Protein AF-0000000083567717 (afdb_homodimer)

Sequence (120 aa):
MTKKTVKVRGRTGTATMDLTIPAAISREYDIDQGDVFAIEAAEDDDGRLVLEYTRVYAGEMTKKTVKVRGRTGTATMDLTIPAAISREYDIDQGDVFAIEAAEDDDGRLVLEYTRVYAGE

Structure (mmCIF, N/CA/C/O backbone):
data_AF-0000000083567717-model_v1
#
loop_
_entity.id
_entity.type
_entity.pdbx_description
1 polymer 'AbrB/MazE/SpoVT family DNA-binding domain-containing protein'
#
loop_
_atom_site.group_PDB
_atom_site.id
_atom_site.type_symbol
_atom_site.label_atom_id
_atom_site.label_alt_id
_atom_site.label_comp_id
_atom_site.label_asym_id
_atom_site.label_entity_id
_atom_site.label_seq_id
_atom_site.pdbx_PDB_ins_code
_atom_site.Cartn_x
_atom_site.Cartn_y
_atom_site.Cartn_z
_atom_site.occupancy
_atom_site.B_iso_or_equiv
_atom_site.auth_seq_id
_atom_site.auth_comp_id
_atom_site.auth_asym_id
_atom_site.auth_atom_id
_atom_site.pdbx_PDB_model_num
ATOM 1 N N . MET A 1 1 ? -6.258 -0.002 16.516 1 47.5 1 MET A N 1
ATOM 2 C CA . MET A 1 1 ? -6.812 0.65 15.328 1 47.5 1 MET A CA 1
ATOM 3 C C . MET A 1 1 ? -7.492 -0.365 14.414 1 47.5 1 MET A C 1
ATOM 5 O O . MET A 1 1 ? -7.113 -1.538 14.398 1 47.5 1 MET A O 1
ATOM 9 N N . THR A 1 2 ? -8.68 -0.104 13.977 1 53.44 2 THR A N 1
ATOM 10 C CA . THR A 1 2 ? -9.484 -1.053 13.219 1 53.44 2 THR A CA 1
ATOM 11 C C . THR A 1 2 ? -8.82 -1.38 11.883 1 53.44 2 THR A C 1
ATOM 13 O O . THR A 1 2 ? -8.453 -0.478 11.133 1 53.44 2 THR A O 1
ATOM 16 N N . LYS A 1 3 ? -8.391 -2.561 11.719 1 71.62 3 LYS A N 1
ATOM 17 C CA . LYS A 1 3 ? -7.812 -3.068 10.477 1 71.62 3 LYS A CA 1
ATOM 18 C C . LYS A 1 3 ? -8.805 -2.959 9.32 1 71.62 3 LYS A C 1
ATOM 20 O O . LYS A 1 3 ? -9.953 -3.391 9.438 1 71.62 3 LYS A O 1
ATOM 25 N N . LYS A 1 4 ? -8.617 -2.064 8.438 1 88.56 4 LYS A N 1
ATOM 26 C CA . LYS A 1 4 ? -9.438 -1.954 7.23 1 88.56 4 LYS A CA 1
ATOM 27 C C . LYS A 1 4 ? -8.867 -2.803 6.098 1 88.56 4 LYS A C 1
ATOM 29 O O . LYS A 1 4 ? -7.66 -3.051 6.047 1 88.56 4 LYS A O 1
ATOM 34 N N . THR A 1 5 ? -9.852 -3.377 5.422 1 93.75 5 THR A N 1
ATOM 35 C CA . THR A 1 5 ? -9.391 -4.133 4.266 1 93.75 5 THR A CA 1
ATOM 36 C C . THR A 1 5 ? -9.688 -3.381 2.971 1 93.75 5 THR A C 1
ATOM 38 O O . THR A 1 5 ? -10.672 -2.643 2.889 1 93.75 5 THR A O 1
ATOM 41 N N . VAL A 1 6 ? -8.766 -3.604 2.061 1 92.38 6 VAL A N 1
ATOM 42 C CA . VAL A 1 6 ? -8.945 -3.014 0.738 1 92.38 6 VAL A CA 1
ATOM 43 C C . VAL A 1 6 ? -8.703 -4.07 -0.336 1 92.38 6 VAL A C 1
ATOM 45 O O . VAL A 1 6 ? -7.973 -5.039 -0.111 1 92.38 6 VAL A O 1
ATOM 48 N N . LYS A 1 7 ? -9.367 -3.877 -1.474 1 91.44 7 LYS A N 1
ATOM 49 C CA . LYS A 1 7 ? -9.188 -4.762 -2.621 1 91.44 7 LYS A CA 1
ATOM 50 C C . LYS A 1 7 ? -8.219 -4.16 -3.635 1 91.44 7 LYS A C 1
ATOM 52 O O . LYS A 1 7 ? -8.234 -2.951 -3.873 1 91.44 7 LYS A O 1
ATOM 57 N N . VAL A 1 8 ? -7.43 -5.098 -4.195 1 92.12 8 VAL A N 1
ATOM 58 C CA . VAL A 1 8 ? -6.562 -4.66 -5.285 1 92.12 8 VAL A CA 1
ATOM 59 C C . VAL A 1 8 ? -7.41 -4.273 -6.492 1 92.12 8 VAL A C 1
ATOM 61 O O . VAL A 1 8 ? -8.305 -5.02 -6.895 1 92.12 8 VAL A O 1
ATOM 64 N N . ARG A 1 9 ? -7.062 -3.109 -6.93 1 87.94 9 ARG A N 1
ATOM 65 C CA . ARG A 1 9 ? -7.77 -2.619 -8.109 1 87.94 9 ARG A CA 1
ATOM 66 C C . ARG A 1 9 ? -6.848 -2.586 -9.328 1 87.94 9 ARG A C 1
ATOM 68 O O . ARG A 1 9 ? -5.676 -2.223 -9.211 1 87.94 9 ARG A O 1
ATOM 75 N N . GLY A 1 10 ? -7.43 -3.17 -10.359 1 79.5 10 GLY A N 1
ATOM 76 C CA . GLY A 1 10 ? -6.707 -3.045 -11.617 1 79.5 10 GLY A CA 1
ATOM 77 C C . GLY A 1 10 ? -6.91 -1.7 -12.289 1 79.5 10 GLY A C 1
ATOM 78 O O . GLY A 1 10 ? -7.902 -1.013 -12.031 1 79.5 10 GLY A O 1
ATOM 79 N N . ARG A 1 11 ? -5.836 -1.246 -12.938 1 68.94 11 ARG A N 1
ATOM 80 C CA . ARG A 1 11 ? -6.004 -0.07 -13.789 1 68.94 11 ARG A CA 1
ATOM 81 C C . ARG A 1 11 ? -6.234 -0.469 -15.242 1 68.94 11 ARG A C 1
ATOM 83 O O . ARG A 1 11 ? -5.543 -1.346 -15.766 1 68.94 11 ARG A O 1
ATOM 90 N N . THR A 1 12 ? -7.277 0.019 -15.688 1 64.25 12 THR A N 1
ATOM 91 C CA . THR A 1 12 ? -7.551 -0.291 -17.078 1 64.25 12 THR A CA 1
ATOM 92 C C . THR A 1 12 ? -6.375 0.11 -17.969 1 64.25 12 THR A C 1
ATOM 94 O O . THR A 1 12 ? -5.906 1.248 -17.906 1 64.25 12 THR A O 1
ATOM 97 N N . GLY A 1 13 ? -5.945 -0.896 -18.75 1 61.34 13 GLY A N 1
ATOM 98 C CA . GLY A 1 13 ? -4.965 -0.593 -19.781 1 61.34 13 GLY A CA 1
ATOM 99 C C . GLY A 1 13 ? -3.533 -0.7 -19.297 1 61.34 13 GLY A C 1
ATOM 100 O O . GLY A 1 13 ? -2.594 -0.412 -20.031 1 61.34 13 GLY A O 1
ATOM 101 N N . THR A 1 14 ? -3.449 -0.783 -18.016 1 63.78 14 THR A N 1
ATOM 102 C CA . THR A 1 14 ? -2.078 -0.915 -17.531 1 63.78 14 THR A CA 1
ATOM 103 C C . THR A 1 14 ? -1.908 -2.199 -16.734 1 63.78 14 THR A C 1
ATOM 105 O O . THR A 1 14 ? -2.895 -2.826 -16.344 1 63.78 14 THR A O 1
ATOM 108 N N . ALA A 1 15 ? -0.648 -2.582 -16.656 1 68 15 ALA A N 1
ATOM 109 C CA . ALA A 1 15 ? -0.302 -3.766 -15.875 1 68 15 ALA A CA 1
ATOM 110 C C . ALA A 1 15 ? -0.124 -3.418 -14.406 1 68 15 ALA A C 1
ATOM 112 O O . ALA A 1 15 ? 0.068 -4.305 -13.57 1 68 15 ALA A O 1
ATOM 113 N N . THR A 1 16 ? -0.297 -2.182 -14.109 1 75.19 16 THR A N 1
ATOM 114 C CA . THR A 1 16 ? -0.075 -1.775 -12.727 1 75.19 16 THR A CA 1
ATOM 115 C C . THR A 1 16 ? -1.367 -1.873 -11.922 1 75.19 16 THR A C 1
ATOM 117 O O . THR A 1 16 ? -2.463 -1.805 -12.484 1 75.19 16 THR A O 1
ATOM 120 N N . MET A 1 17 ? -1.202 -2.26 -10.695 1 88.88 17 MET A N 1
ATOM 121 C CA . MET A 1 17 ? -2.326 -2.393 -9.773 1 88.88 17 MET A CA 1
ATOM 122 C C . MET A 1 17 ? -2.234 -1.358 -8.656 1 88.88 17 MET A C 1
ATOM 124 O O . MET A 1 17 ? -1.179 -0.76 -8.445 1 88.88 17 MET A O 1
ATOM 128 N N . ASP A 1 18 ? -3.418 -1.094 -8.102 1 92.31 18 ASP A N 1
ATOM 129 C CA . ASP A 1 18 ? -3.455 -0.081 -7.051 1 92.31 18 ASP A CA 1
ATOM 130 C C . ASP A 1 18 ? -4.035 -0.649 -5.758 1 92.31 18 ASP A C 1
ATOM 132 O O . ASP A 1 18 ? -4.883 -1.546 -5.793 1 92.31 18 ASP A O 1
ATOM 136 N N . LEU A 1 19 ? -3.555 -0.056 -4.711 1 93.94 19 LEU A N 1
ATOM 137 C CA . LEU A 1 19 ? -4.168 -0.208 -3.396 1 93.94 19 LEU A CA 1
ATOM 138 C C . LEU A 1 19 ? -4.711 1.126 -2.893 1 93.94 19 LEU A C 1
ATOM 140 O O . LEU A 1 19 ? -4.043 2.156 -3.012 1 93.94 19 LEU A O 1
ATOM 144 N N . THR A 1 20 ? -5.848 1.06 -2.367 1 91.69 20 THR A N 1
ATOM 145 C CA . THR A 1 20 ? -6.473 2.264 -1.835 1 91.69 20 THR A CA 1
ATOM 146 C C . THR A 1 20 ? -5.93 2.59 -0.446 1 91.69 20 THR A C 1
ATOM 148 O O . THR A 1 20 ? -5.699 1.688 0.362 1 91.69 20 THR A O 1
ATOM 151 N N . ILE A 1 21 ? -5.742 3.895 -0.267 1 93.12 21 ILE A N 1
ATOM 152 C CA . ILE A 1 21 ? -5.574 4.41 1.086 1 93.12 21 ILE A CA 1
ATOM 153 C C .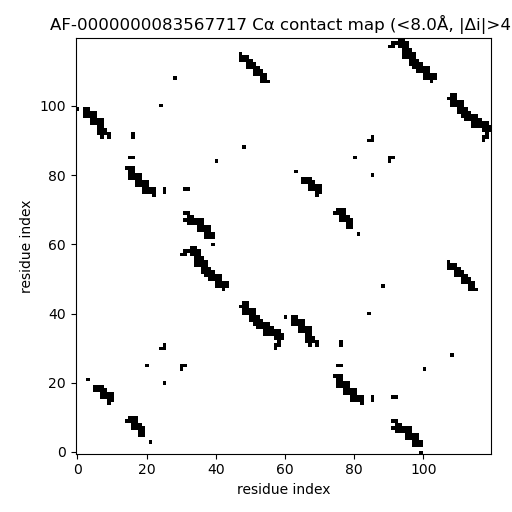 ILE A 1 21 ? -6.914 4.91 1.617 1 93.12 21 ILE A C 1
ATOM 155 O O . ILE A 1 21 ? -7.445 5.914 1.138 1 93.12 21 ILE A O 1
ATOM 159 N N . PRO A 1 22 ? -7.43 4.234 2.52 1 91.31 22 PRO A N 1
ATOM 160 C CA . PRO A 1 22 ? -8.711 4.695 3.051 1 91.31 22 PRO A CA 1
ATOM 161 C C . PRO A 1 22 ? -8.664 6.141 3.543 1 91.31 22 PRO A C 1
ATOM 163 O O . PRO A 1 22 ? -7.648 6.574 4.094 1 91.31 22 PRO A O 1
ATOM 166 N N . ALA A 1 23 ? -9.734 6.824 3.502 1 88.5 23 ALA A N 1
ATOM 167 C CA . ALA A 1 23 ? -9.82 8.242 3.84 1 88.5 23 ALA A CA 1
ATOM 168 C C . ALA A 1 23 ? -9.445 8.484 5.297 1 88.5 23 ALA A C 1
ATOM 170 O O . ALA A 1 23 ? -8.773 9.469 5.617 1 88.5 23 ALA A O 1
ATOM 171 N N . ALA A 1 24 ? -9.836 7.578 6.141 1 89 24 ALA A N 1
ATOM 172 C CA . ALA A 1 24 ? -9.547 7.742 7.562 1 89 24 ALA A CA 1
ATOM 173 C C . ALA A 1 24 ? -8.047 7.75 7.824 1 89 24 ALA A C 1
ATOM 175 O O . ALA A 1 24 ? -7.551 8.539 8.625 1 89 24 ALA A O 1
ATOM 176 N N . ILE A 1 25 ? -7.363 6.906 7.184 1 91.44 25 ILE A N 1
ATOM 177 C CA . ILE A 1 25 ? -5.918 6.812 7.348 1 91.44 25 ILE A CA 1
ATOM 178 C C . ILE A 1 25 ? -5.242 8.031 6.723 1 91.44 25 ILE A C 1
ATOM 180 O O . ILE A 1 25 ? -4.336 8.617 7.316 1 91.44 25 ILE A O 1
ATOM 184 N N . SER A 1 26 ? -5.68 8.414 5.539 1 90.88 26 SER A N 1
ATOM 185 C CA . SER A 1 26 ? -5.094 9.578 4.875 1 90.88 26 SER A CA 1
ATOM 186 C C . SER A 1 26 ? -5.254 10.836 5.719 1 90.88 26 SER A C 1
ATOM 188 O O . SER A 1 26 ? -4.332 11.648 5.809 1 90.88 26 SER A O 1
ATOM 190 N N . ARG A 1 27 ? -6.367 10.992 6.25 1 90.62 27 ARG A N 1
ATOM 191 C CA . ARG A 1 27 ? -6.617 12.164 7.09 1 90.62 27 ARG A CA 1
ATOM 192 C C . ARG A 1 27 ? -5.781 12.109 8.359 1 90.62 27 ARG A C 1
ATOM 194 O O . ARG A 1 27 ? -5.199 13.117 8.766 1 90.62 27 ARG A O 1
ATOM 201 N N . GLU A 1 28 ? -5.762 10.969 8.977 1 91.69 28 GLU A N 1
ATOM 202 C CA . GLU A 1 28 ? -5.059 10.805 10.242 1 91.69 28 GLU A CA 1
ATOM 203 C C . GLU A 1 28 ? -3.566 11.094 10.094 1 91.69 28 GLU A C 1
ATOM 205 O O . GLU A 1 28 ? -2.949 11.68 10.984 1 91.69 28 GLU A O 1
ATOM 210 N N . TYR A 1 29 ? -3.029 10.719 8.961 1 92.94 29 TYR A N 1
ATOM 211 C CA . TYR A 1 29 ? -1.583 10.828 8.797 1 92.94 29 TYR A CA 1
ATOM 212 C C . TYR A 1 29 ? -1.225 11.898 7.777 1 92.94 29 TYR A C 1
ATOM 214 O O . TYR A 1 29 ? -0.079 11.969 7.324 1 92.94 29 TYR A O 1
ATOM 222 N N . ASP A 1 30 ? -2.219 12.688 7.379 1 91.31 30 ASP A N 1
ATOM 223 C CA . ASP A 1 30 ? -2.021 13.797 6.453 1 91.31 30 ASP A CA 1
ATOM 224 C C . ASP A 1 30 ? -1.318 13.336 5.18 1 91.31 30 ASP A C 1
ATOM 226 O O . ASP A 1 30 ? -0.305 13.914 4.777 1 91.31 30 ASP A O 1
ATOM 230 N N . ILE A 1 31 ? -1.825 12.336 4.613 1 92.44 31 ILE A N 1
ATOM 231 C CA . ILE A 1 31 ? -1.315 11.859 3.332 1 92.44 31 ILE A CA 1
ATOM 232 C C . ILE A 1 31 ? -1.979 12.625 2.193 1 92.44 31 ILE A C 1
ATOM 234 O O . ILE A 1 31 ? -3.205 12.734 2.141 1 92.44 31 ILE A O 1
ATOM 238 N N . ASP A 1 32 ? -1.12 13.148 1.307 1 89.69 32 ASP A N 1
ATOM 239 C CA . ASP A 1 32 ? -1.627 13.938 0.187 1 89.69 32 ASP A CA 1
ATOM 240 C C . ASP A 1 32 ? -1.116 13.391 -1.144 1 89.69 32 ASP A C 1
ATOM 242 O O . ASP A 1 32 ? -0.128 12.656 -1.181 1 89.69 32 ASP A O 1
ATOM 246 N N . GLN A 1 33 ? -1.905 13.742 -2.105 1 90.19 33 GLN A N 1
ATOM 247 C CA . GLN A 1 33 ? -1.42 13.453 -3.451 1 90.19 33 GLN A CA 1
ATOM 248 C C . GLN A 1 33 ? -0.006 13.992 -3.654 1 90.19 33 GLN A C 1
ATOM 250 O O . GLN A 1 33 ? 0.303 15.109 -3.244 1 90.19 33 GLN A O 1
ATOM 255 N N . GLY A 1 34 ? 0.833 13.188 -4.281 1 91.62 34 GLY A N 1
ATOM 256 C CA . GLY A 1 34 ? 2.197 13.617 -4.543 1 91.62 34 GLY A CA 1
ATOM 257 C C . GLY A 1 34 ? 3.186 13.133 -3.5 1 91.62 34 GLY A C 1
ATOM 258 O O . GLY A 1 34 ? 4.398 13.18 -3.715 1 91.62 34 GLY A O 1
ATOM 259 N N . ASP A 1 35 ? 2.607 12.75 -2.33 1 94.12 35 ASP A N 1
ATOM 260 C CA . ASP A 1 35 ? 3.51 12.102 -1.385 1 94.12 35 ASP A CA 1
ATOM 261 C C . ASP A 1 35 ? 4.223 10.914 -2.031 1 94.12 35 ASP A C 1
ATOM 263 O O . ASP A 1 35 ? 3.666 10.258 -2.912 1 94.12 35 ASP A O 1
ATOM 267 N N . VAL A 1 36 ? 5.41 10.648 -1.638 1 95.31 36 VAL A N 1
ATOM 268 C CA . VAL A 1 36 ? 6.211 9.578 -2.211 1 95.31 36 VAL A CA 1
ATOM 269 C C . VAL A 1 36 ? 6.492 8.516 -1.147 1 95.31 36 VAL A C 1
ATOM 271 O O . VAL A 1 36 ? 6.883 8.844 -0.024 1 95.31 36 VAL A O 1
ATOM 274 N N . PHE A 1 37 ? 6.23 7.297 -1.511 1 96 37 PHE A N 1
ATOM 275 C CA . PHE A 1 37 ? 6.484 6.164 -0.63 1 96 37 PHE A CA 1
ATOM 276 C C . PHE A 1 37 ? 7.484 5.203 -1.26 1 96 37 PHE A C 1
ATOM 278 O O . PHE A 1 37 ? 7.453 4.973 -2.471 1 96 37 PHE A O 1
ATOM 285 N N . ALA A 1 38 ? 8.375 4.672 -0.475 1 96.25 38 ALA A N 1
ATOM 286 C CA . ALA A 1 38 ? 9.156 3.506 -0.869 1 96.25 38 ALA A CA 1
ATOM 287 C C . ALA A 1 38 ? 8.391 2.215 -0.595 1 96.25 38 ALA A C 1
ATOM 289 O O . ALA A 1 38 ? 7.742 2.08 0.444 1 96.25 38 ALA A O 1
ATOM 290 N N . ILE A 1 39 ? 8.445 1.275 -1.486 1 95.81 39 ILE A N 1
ATOM 291 C CA . ILE A 1 39 ? 7.707 0.03 -1.312 1 95.81 39 ILE A CA 1
ATOM 292 C C . ILE A 1 39 ? 8.68 -1.142 -1.224 1 95.81 39 ILE A C 1
ATOM 294 O O . ILE A 1 39 ? 9.633 -1.227 -2.006 1 95.81 39 ILE A O 1
ATOM 298 N N . GLU A 1 40 ? 8.422 -2 -0.288 1 94.38 40 GLU A N 1
ATOM 299 C CA . GLU A 1 40 ? 9.078 -3.291 -0.128 1 94.38 40 GLU A CA 1
ATOM 300 C C . GLU A 1 40 ? 8.062 -4.41 0.09 1 94.38 40 GLU A C 1
ATOM 302 O O . GLU A 1 40 ? 7.012 -4.188 0.687 1 94.38 40 GLU A O 1
ATOM 307 N N . ALA A 1 41 ? 8.391 -5.508 -0.474 1 95.31 41 ALA A N 1
ATOM 308 C CA . ALA A 1 41 ? 7.555 -6.688 -0.281 1 95.31 41 ALA A CA 1
ATOM 309 C C . ALA A 1 41 ? 8.273 -7.742 0.557 1 95.31 41 ALA A C 1
ATOM 311 O O . ALA A 1 41 ? 9.477 -7.965 0.387 1 95.31 41 ALA A O 1
ATOM 312 N N . ALA A 1 42 ? 7.512 -8.234 1.455 1 92.62 42 ALA A N 1
ATOM 313 C CA . ALA A 1 42 ? 8.039 -9.312 2.289 1 92.62 42 ALA A CA 1
ATOM 314 C C . ALA A 1 42 ? 6.926 -10.273 2.707 1 92.62 42 ALA A C 1
ATOM 316 O O . ALA A 1 42 ? 5.746 -10.016 2.457 1 92.62 42 ALA A O 1
ATOM 317 N N . GLU A 1 43 ? 7.328 -11.398 3.215 1 93.69 43 GLU A N 1
ATOM 318 C CA . GLU A 1 43 ? 6.395 -12.32 3.854 1 93.69 43 GLU A CA 1
ATOM 319 C C . GLU A 1 43 ? 6.477 -12.219 5.375 1 93.69 43 GLU A C 1
ATOM 321 O O . GLU A 1 43 ? 7.562 -12.055 5.934 1 93.69 43 GLU A O 1
ATOM 326 N N . ASP A 1 44 ? 5.332 -12.281 5.992 1 92.12 44 ASP A N 1
ATOM 327 C CA . ASP A 1 44 ? 5.359 -12.266 7.453 1 92.12 44 ASP A CA 1
ATOM 328 C C . ASP A 1 44 ? 5.613 -13.664 8.016 1 92.12 44 ASP A C 1
ATOM 330 O O . ASP A 1 44 ? 5.941 -14.586 7.266 1 92.12 44 ASP A O 1
ATOM 334 N N . ASP A 1 45 ? 5.535 -13.734 9.336 1 92.31 45 ASP A N 1
ATOM 335 C CA . ASP A 1 45 ? 5.871 -14.969 10.039 1 92.31 45 ASP A CA 1
ATOM 336 C C . ASP A 1 45 ? 4.926 -16.109 9.648 1 92.31 45 ASP A C 1
ATOM 338 O O . ASP A 1 45 ? 5.273 -17.281 9.766 1 92.31 45 ASP A O 1
ATOM 342 N N . ASP A 1 46 ? 3.729 -15.789 9.102 1 93.06 46 ASP A N 1
ATOM 343 C CA . ASP A 1 46 ? 2.715 -16.766 8.727 1 93.06 46 ASP A CA 1
ATOM 344 C C . ASP A 1 46 ? 2.766 -17.062 7.23 1 93.06 46 ASP A C 1
ATOM 346 O O . ASP A 1 46 ? 1.899 -17.766 6.699 1 93.06 46 ASP A O 1
ATOM 350 N N . GLY A 1 47 ? 3.721 -16.562 6.52 1 92.06 47 GLY A N 1
ATOM 351 C CA . GLY A 1 47 ? 3.883 -16.797 5.094 1 92.06 47 GLY A CA 1
ATOM 352 C C . GLY A 1 47 ? 3.004 -15.906 4.238 1 92.06 47 GLY A C 1
ATOM 353 O O . GLY A 1 47 ? 2.869 -16.125 3.033 1 92.06 47 GLY A O 1
ATOM 354 N N . ARG A 1 48 ? 2.361 -14.906 4.934 1 93.88 48 ARG A N 1
ATOM 355 C CA . ARG A 1 48 ? 1.515 -13.992 4.18 1 93.88 48 ARG A CA 1
ATOM 356 C C . ARG A 1 48 ? 2.34 -12.867 3.559 1 93.88 48 ARG A C 1
ATOM 358 O O . ARG A 1 48 ? 3.273 -12.359 4.184 1 93.88 48 ARG A O 1
ATOM 365 N N . LEU A 1 49 ? 1.883 -12.477 2.434 1 96.5 49 LEU A N 1
ATOM 366 C CA . LEU A 1 49 ? 2.533 -11.359 1.756 1 96.5 49 LEU A CA 1
ATOM 367 C C . LEU A 1 49 ? 2.217 -10.039 2.453 1 96.5 49 LEU A C 1
ATOM 369 O O . LEU A 1 49 ? 1.053 -9.742 2.732 1 96.5 49 LEU A O 1
ATOM 373 N N . VAL A 1 50 ? 3.238 -9.305 2.703 1 96 50 VAL A N 1
ATOM 374 C CA . VAL A 1 50 ? 3.111 -7.969 3.283 1 96 50 VAL A CA 1
ATOM 375 C C . VAL A 1 50 ? 3.785 -6.945 2.375 1 96 50 VAL A C 1
ATOM 377 O O . VAL A 1 50 ? 4.949 -7.109 1.997 1 96 50 VAL A O 1
ATOM 380 N N . LEU A 1 51 ? 3.064 -5.984 1.967 1 96.44 51 LEU A N 1
ATOM 381 C CA . LEU A 1 51 ? 3.613 -4.816 1.285 1 96.44 51 LEU A CA 1
ATOM 382 C C . LEU A 1 51 ? 3.771 -3.648 2.252 1 96.44 51 LEU A C 1
ATOM 384 O O . LEU A 1 51 ? 2.797 -3.205 2.863 1 96.44 51 LEU A O 1
ATOM 388 N N . GLU A 1 52 ? 4.977 -3.135 2.326 1 96.31 52 GLU A N 1
ATOM 389 C CA . GLU A 1 52 ? 5.262 -2.006 3.207 1 96.31 52 GLU A CA 1
ATOM 390 C C . GLU A 1 52 ? 5.578 -0.747 2.404 1 96.31 52 GLU A C 1
ATOM 392 O O . GLU A 1 52 ? 6.5 -0.738 1.588 1 96.31 52 GLU A O 1
ATOM 397 N N . TYR A 1 53 ? 4.824 0.24 2.635 1 96.38 53 TYR A N 1
ATOM 398 C CA . TYR A 1 53 ? 5.039 1.56 2.053 1 96.38 53 TYR A CA 1
ATOM 399 C C . TYR A 1 53 ? 5.547 2.543 3.102 1 96.38 53 TYR A C 1
ATOM 401 O O . TYR A 1 53 ? 4.812 2.908 4.023 1 96.38 53 TYR A O 1
ATOM 409 N N . THR A 1 54 ? 6.723 3.008 2.912 1 96.62 54 THR A N 1
ATOM 410 C CA . THR A 1 54 ? 7.316 3.975 3.83 1 96.62 54 THR A CA 1
ATOM 411 C C . THR A 1 54 ? 7.398 5.352 3.184 1 96.62 54 THR A C 1
ATOM 413 O O . THR A 1 54 ? 7.961 5.504 2.096 1 96.62 54 THR A O 1
ATOM 416 N N . ARG A 1 55 ? 6.762 6.281 3.809 1 96.25 55 ARG A N 1
ATOM 417 C CA . ARG A 1 55 ? 6.801 7.629 3.258 1 96.25 55 ARG A CA 1
ATOM 418 C C . ARG A 1 55 ? 8.227 8.172 3.236 1 96.25 55 ARG A C 1
ATOM 420 O O . ARG A 1 55 ? 8.914 8.172 4.262 1 96.25 55 ARG A O 1
ATOM 427 N N . VAL A 1 56 ? 8.656 8.57 2.148 1 94.69 56 VAL A N 1
ATOM 428 C CA . VAL A 1 56 ? 10.023 9.07 2.029 1 94.69 56 VAL A CA 1
ATOM 429 C C . VAL A 1 56 ? 10 10.57 1.748 1 94.69 56 VAL A C 1
ATOM 431 O O . VAL A 1 56 ? 11 11.258 1.964 1 94.69 56 VAL A O 1
ATOM 434 N N . TYR A 1 57 ? 8.82 11.039 1.127 1 90.75 57 TYR A N 1
ATOM 435 C CA . TYR A 1 57 ? 8.648 12.461 0.836 1 90.75 57 TYR A CA 1
ATOM 436 C C . TYR A 1 57 ? 7.188 12.867 0.935 1 90.75 57 TYR A C 1
ATOM 438 O O . TYR A 1 57 ? 6.305 12.172 0.429 1 90.75 57 TYR A O 1
ATOM 446 N N . ALA A 1 58 ? 6.938 13.93 1.751 1 82.19 58 ALA A N 1
ATOM 447 C CA . ALA A 1 58 ? 5.598 14.516 1.769 1 82.19 58 ALA A CA 1
ATOM 448 C C . ALA A 1 58 ? 5.43 15.531 0.642 1 82.19 58 ALA A C 1
ATOM 450 O O . ALA A 1 58 ? 6.293 16.391 0.43 1 82.19 58 ALA A O 1
ATOM 451 N N . GLY A 1 59 ? 4.512 15.227 -0.187 1 69.56 59 GLY A N 1
ATOM 452 C CA . GLY A 1 59 ? 4.254 16.156 -1.274 1 69.56 59 GLY A CA 1
ATOM 453 C C . GLY A 1 59 ? 4.094 17.594 -0.807 1 69.56 59 GLY A C 1
ATOM 454 O O . GLY A 1 59 ? 3.758 17.844 0.354 1 69.56 59 GLY A O 1
ATOM 455 N N . GLU A 1 60 ? 4.73 18.516 -1.529 1 59.5 60 GLU A N 1
ATOM 456 C CA . GLU A 1 60 ? 4.625 19.938 -1.269 1 59.5 60 GLU A CA 1
ATOM 457 C C . GLU A 1 60 ? 3.184 20.422 -1.412 1 59.5 60 GLU A C 1
ATOM 459 O O . GLU A 1 60 ? 2.436 19.922 -2.25 1 59.5 60 GLU A O 1
ATOM 464 N N . MET B 1 1 ? 16.484 -6.426 -2.418 1 46.91 1 MET B N 1
ATOM 465 C CA . MET B 1 1 ? 15.5 -6.078 -3.432 1 46.91 1 MET B CA 1
ATOM 466 C C . MET B 1 1 ? 15.406 -4.566 -3.605 1 46.91 1 MET B C 1
ATOM 468 O O . MET B 1 1 ? 15.656 -3.812 -2.664 1 46.91 1 MET B O 1
ATOM 472 N N . THR B 1 2 ? 15.461 -4.055 -4.805 1 53.19 2 THR B N 1
ATOM 473 C CA . THR B 1 2 ? 15.523 -2.625 -5.09 1 53.19 2 THR B CA 1
ATOM 474 C C . THR B 1 2 ? 14.25 -1.927 -4.605 1 53.19 2 THR B C 1
ATOM 476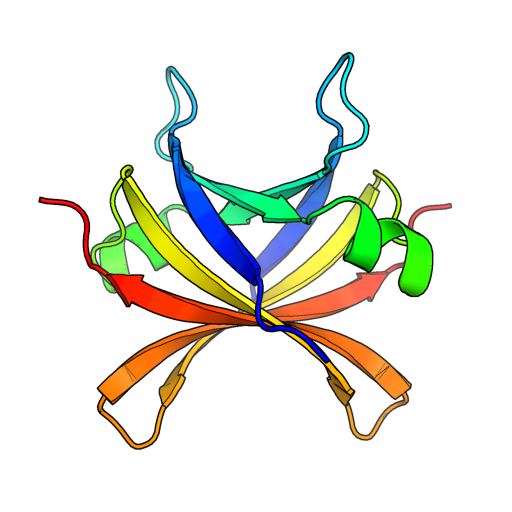 O O . THR B 1 2 ? 13.141 -2.35 -4.926 1 53.19 2 THR B O 1
ATOM 479 N N . LYS B 1 3 ? 14.375 -1.076 -3.664 1 72.25 3 LYS B N 1
ATOM 480 C CA . LYS B 1 3 ? 13.289 -0.255 -3.137 1 72.25 3 LYS B CA 1
ATOM 481 C C . LYS B 1 3 ? 12.711 0.654 -4.219 1 72.25 3 LYS B C 1
ATOM 483 O O . LYS B 1 3 ? 13.453 1.363 -4.902 1 72.25 3 LYS B O 1
ATOM 488 N N . LYS B 1 4 ? 11.578 0.358 -4.715 1 88.81 4 LYS B N 1
ATOM 489 C CA . LYS B 1 4 ? 10.891 1.225 -5.668 1 88.81 4 LYS B CA 1
ATOM 490 C C . LYS B 1 4 ? 10.016 2.252 -4.945 1 88.81 4 LYS B C 1
ATOM 492 O O . LYS B 1 4 ? 9.555 2.006 -3.83 1 88.81 4 LYS B O 1
ATOM 497 N N . THR B 1 5 ? 10.094 3.432 -5.57 1 93.69 5 THR B N 1
ATOM 498 C CA . THR B 1 5 ? 9.219 4.445 -4.984 1 93.69 5 THR B CA 1
ATOM 499 C C . THR B 1 5 ? 7.988 4.668 -5.859 1 93.69 5 THR B C 1
ATOM 501 O O . THR B 1 5 ? 8.055 4.512 -7.082 1 93.69 5 THR B O 1
ATOM 504 N N . VAL B 1 6 ? 6.938 4.98 -5.145 1 92.44 6 VAL B N 1
ATOM 505 C CA . VAL B 1 6 ? 5.691 5.305 -5.836 1 92.44 6 VAL B CA 1
ATOM 506 C C . VAL B 1 6 ? 5.102 6.59 -5.262 1 92.44 6 VAL B C 1
ATOM 508 O O . VAL B 1 6 ? 5.348 6.93 -4.102 1 92.44 6 VAL B O 1
ATOM 511 N N . LYS B 1 7 ? 4.359 7.289 -6.109 1 91.38 7 LYS B N 1
ATOM 512 C CA . LYS B 1 7 ? 3.666 8.5 -5.691 1 91.38 7 LYS B CA 1
ATOM 513 C C . LYS B 1 7 ? 2.197 8.219 -5.383 1 91.38 7 LYS B C 1
ATOM 515 O O . LYS B 1 7 ? 1.551 7.438 -6.082 1 91.38 7 LYS B O 1
ATOM 520 N N . VAL B 1 8 ? 1.753 8.93 -4.324 1 92 8 VAL B N 1
ATOM 521 C CA . VAL B 1 8 ? 0.327 8.852 -4.027 1 92 8 VAL B CA 1
ATOM 522 C C . VAL B 1 8 ? -0.47 9.516 -5.145 1 92 8 VAL B C 1
ATOM 524 O O . VAL B 1 8 ? -0.16 10.641 -5.551 1 92 8 VAL B O 1
ATOM 527 N N . ARG B 1 9 ? -1.399 8.742 -5.559 1 87.81 9 ARG B N 1
ATOM 528 C CA . ARG B 1 9 ? -2.27 9.266 -6.605 1 87.81 9 ARG B CA 1
ATOM 529 C C . ARG B 1 9 ? -3.67 9.539 -6.07 1 87.81 9 ARG B C 1
ATOM 531 O O . ARG B 1 9 ? -4.199 8.766 -5.273 1 87.81 9 ARG B O 1
ATOM 538 N N . GLY B 1 10 ? -4.059 10.766 -6.418 1 79.38 10 GLY B N 1
ATOM 539 C CA . GLY B 1 10 ? -5.445 11.062 -6.102 1 79.38 10 GLY B CA 1
ATOM 540 C C . GLY B 1 10 ? -6.426 10.477 -7.094 1 79.38 10 GLY B C 1
ATOM 541 O O . GLY B 1 10 ? -6.059 10.156 -8.227 1 79.38 10 GLY B O 1
ATOM 542 N N . ARG B 1 11 ? -7.598 10.102 -6.555 1 69.12 11 ARG B N 1
ATOM 543 C CA . ARG B 1 11 ? -8.68 9.719 -7.457 1 69.12 11 ARG B CA 1
ATOM 544 C C . ARG B 1 11 ? -9.641 10.883 -7.688 1 69.12 11 ARG B C 1
ATOM 546 O O . ARG B 1 11 ? -10.023 11.57 -6.742 1 69.12 11 ARG B O 1
ATOM 553 N N . THR B 1 12 ? -9.766 11.125 -8.875 1 64.56 12 THR B N 1
ATOM 554 C CA . THR B 1 12 ? -10.695 12.203 -9.18 1 64.56 12 THR B CA 1
ATOM 555 C C . THR B 1 12 ? -12.062 11.938 -8.555 1 64.56 12 THR B C 1
ATOM 557 O O . THR B 1 12 ? -12.633 10.859 -8.75 1 64.56 12 THR B O 1
ATOM 560 N N . GLY B 1 13 ? -12.5 12.977 -7.797 1 61.31 13 GLY B N 1
ATOM 561 C CA . GLY B 1 13 ? -13.875 12.93 -7.312 1 61.31 13 GLY B CA 1
ATOM 562 C C . GLY B 1 13 ? -14.008 12.211 -5.984 1 61.31 13 GLY B C 1
ATOM 563 O O . GLY B 1 13 ? -15.117 12.055 -5.469 1 61.31 13 GLY B O 1
ATOM 564 N N . THR B 1 14 ? -12.961 11.539 -5.652 1 64.12 14 THR B N 1
ATOM 565 C CA . THR B 1 14 ? -13.078 10.875 -4.359 1 64.12 14 THR B CA 1
ATOM 566 C C . THR B 1 14 ? -11.977 11.344 -3.41 1 64.12 14 THR B C 1
ATOM 568 O O . THR B 1 14 ? -11 11.961 -3.84 1 64.12 14 THR B O 1
ATOM 571 N N . ALA B 1 15 ? -12.297 11.125 -2.145 1 68.06 15 ALA B N 1
ATOM 572 C CA . ALA B 1 15 ? -11.328 11.469 -1.105 1 68.06 15 ALA B CA 1
ATOM 573 C C . ALA B 1 15 ? -10.32 10.344 -0.902 1 68.06 15 ALA B C 1
ATOM 575 O O . ALA B 1 15 ? -9.359 10.5 -0.147 1 68.06 15 ALA B O 1
ATOM 576 N N . THR B 1 16 ? -10.492 9.312 -1.636 1 75.31 16 THR B N 1
ATOM 577 C CA . THR B 1 16 ? -9.586 8.18 -1.447 1 75.31 16 THR B CA 1
ATOM 578 C C . THR B 1 16 ? -8.359 8.312 -2.346 1 75.31 16 THR B C 1
ATOM 580 O O . THR B 1 16 ? -8.414 8.977 -3.383 1 75.31 16 THR B O 1
ATOM 583 N N . MET B 1 17 ? -7.27 7.879 -1.805 1 89 17 MET B N 1
ATOM 584 C CA . MET B 1 17 ? -6 7.914 -2.525 1 89 17 MET B CA 1
ATOM 585 C C . MET B 1 17 ? -5.492 6.504 -2.803 1 89 17 MET B C 1
ATOM 587 O O . MET B 1 17 ? -5.965 5.539 -2.203 1 89 17 MET B O 1
ATOM 591 N N . ASP B 1 18 ? -4.656 6.445 -3.826 1 92.25 18 ASP B N 1
ATOM 592 C CA . ASP B 1 18 ? -4.152 5.133 -4.219 1 92.25 18 ASP B CA 1
ATOM 593 C C . ASP B 1 18 ? -2.625 5.094 -4.172 1 92.25 18 ASP B C 1
ATOM 595 O O . ASP B 1 18 ? -1.967 6.109 -4.406 1 92.25 18 ASP B O 1
ATOM 599 N N . LEU B 1 19 ? -2.182 3.918 -3.896 1 93.75 19 LEU B N 1
ATOM 600 C CA . LEU B 1 19 ? -0.78 3.566 -4.09 1 93.75 19 LEU B CA 1
ATOM 601 C C . LEU B 1 19 ? -0.633 2.492 -5.164 1 93.75 19 LEU B C 1
ATOM 603 O O . LEU B 1 19 ? -1.394 1.521 -5.184 1 93.75 19 LEU B O 1
ATOM 607 N N . THR B 1 20 ? 0.296 2.697 -5.98 1 91.62 20 THR B N 1
ATOM 608 C 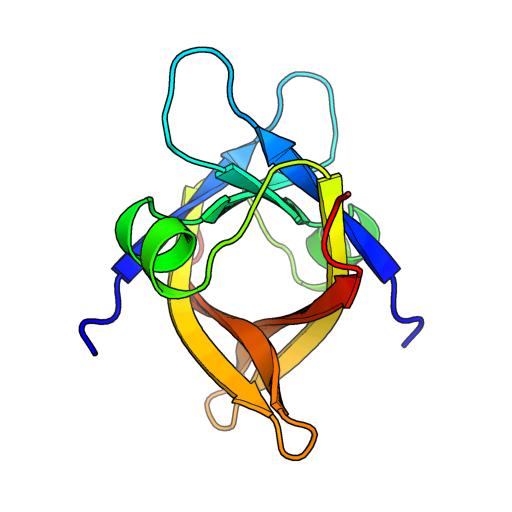CA . THR B 1 20 ? 0.552 1.738 -7.051 1 91.62 20 THR B CA 1
ATOM 609 C C . THR B 1 20 ? 1.353 0.549 -6.527 1 91.62 20 THR B C 1
ATOM 611 O O . THR B 1 20 ? 2.26 0.715 -5.711 1 91.62 20 THR B O 1
ATOM 614 N N . ILE B 1 21 ? 0.932 -0.61 -7.027 1 93.06 21 ILE B N 1
ATOM 615 C CA . ILE B 1 21 ? 1.79 -1.786 -6.93 1 93.06 21 ILE B CA 1
ATOM 616 C C . ILE B 1 21 ? 2.598 -1.945 -8.219 1 93.06 21 ILE B C 1
ATOM 618 O O . ILE B 1 21 ? 2.039 -2.254 -9.273 1 93.06 21 ILE B O 1
ATOM 622 N N . PRO B 1 22 ? 3.811 -1.71 -8.133 1 91.25 22 PRO B N 1
ATOM 623 C CA . PRO B 1 22 ? 4.609 -1.86 -9.352 1 91.25 22 PRO B CA 1
ATOM 624 C C . PRO B 1 22 ? 4.453 -3.238 -9.992 1 91.25 22 PRO B C 1
ATOM 626 O O . PRO B 1 22 ? 4.328 -4.242 -9.281 1 91.25 22 PRO B O 1
ATOM 629 N N . ALA B 1 23 ? 4.598 -3.336 -11.242 1 88.44 23 ALA B N 1
ATOM 630 C CA . ALA B 1 23 ? 4.383 -4.559 -12.008 1 88.44 23 ALA B CA 1
ATOM 631 C C . ALA B 1 23 ? 5.344 -5.66 -11.57 1 88.44 23 ALA B C 1
ATOM 633 O O . ALA B 1 23 ? 4.961 -6.828 -11.484 1 88.44 23 ALA B O 1
ATOM 634 N N . ALA B 1 24 ? 6.559 -5.273 -11.266 1 89.06 24 ALA B N 1
ATOM 635 C CA . ALA B 1 24 ? 7.559 -6.262 -10.867 1 89.06 24 ALA B CA 1
ATOM 636 C C . ALA B 1 24 ? 7.148 -6.969 -9.578 1 89.06 24 ALA B C 1
ATOM 638 O O . ALA B 1 24 ? 7.309 -8.188 -9.453 1 89.06 24 ALA B O 1
ATOM 639 N N . ILE B 1 25 ? 6.641 -6.238 -8.68 1 91.44 25 ILE B N 1
ATOM 640 C CA . ILE B 1 25 ? 6.215 -6.797 -7.406 1 91.44 25 ILE B CA 1
ATOM 641 C C . ILE B 1 25 ? 4.961 -7.645 -7.605 1 91.44 25 ILE B C 1
ATOM 643 O O . ILE B 1 25 ? 4.852 -8.742 -7.059 1 91.44 25 IL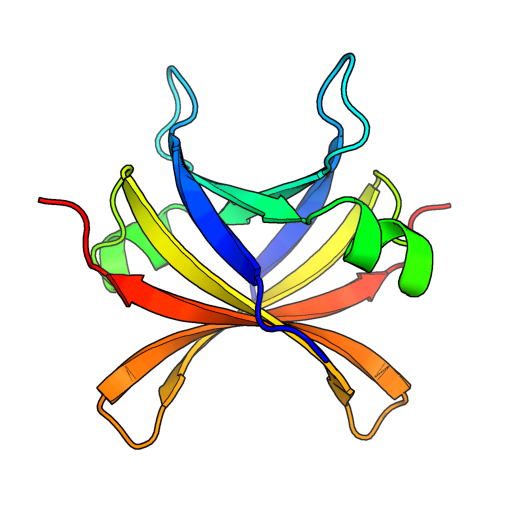E B O 1
ATOM 647 N N . SER B 1 26 ? 4.02 -7.148 -8.375 1 90.75 26 SER B N 1
ATOM 648 C CA . SER B 1 26 ? 2.793 -7.895 -8.625 1 90.75 26 SER B CA 1
ATOM 649 C C . SER B 1 26 ? 3.088 -9.242 -9.273 1 90.75 26 SER B C 1
ATOM 651 O O . SER B 1 26 ? 2.473 -10.25 -8.922 1 90.75 26 SER B O 1
ATOM 653 N N . ARG B 1 27 ? 3.924 -9.227 -10.188 1 90.62 27 ARG B N 1
ATOM 654 C CA . ARG B 1 27 ? 4.285 -10.469 -10.875 1 90.62 27 ARG B CA 1
ATOM 655 C C . ARG B 1 27 ? 5.016 -11.414 -9.938 1 90.62 27 ARG B C 1
ATOM 657 O O . ARG B 1 27 ? 4.73 -12.617 -9.906 1 90.62 27 ARG B O 1
ATOM 664 N N . GLU B 1 28 ? 5.953 -10.883 -9.203 1 91.69 28 GLU B N 1
ATOM 665 C CA . GLU B 1 28 ? 6.777 -11.695 -8.312 1 91.69 28 GLU B CA 1
ATOM 666 C C . GLU B 1 28 ? 5.922 -12.398 -7.258 1 91.69 28 GLU B C 1
ATOM 668 O O . GLU B 1 28 ? 6.188 -13.547 -6.902 1 91.69 28 GLU B O 1
ATOM 673 N N . TYR B 1 29 ? 4.895 -11.703 -6.805 1 92.94 29 TYR B N 1
ATOM 674 C CA . TYR B 1 29 ? 4.121 -12.25 -5.691 1 92.94 29 TYR B CA 1
ATOM 675 C C . TYR B 1 29 ? 2.723 -12.648 -6.145 1 92.94 29 TYR B C 1
ATOM 677 O O . TYR B 1 29 ? 1.841 -12.891 -5.316 1 92.94 29 TYR B O 1
ATOM 685 N N . ASP B 1 30 ? 2.521 -12.656 -7.469 1 91.19 30 ASP B N 1
ATOM 686 C CA . ASP B 1 30 ? 1.255 -13.078 -8.055 1 91.19 30 ASP B CA 1
ATOM 687 C C . ASP B 1 30 ? 0.082 -12.312 -7.449 1 91.19 30 ASP B C 1
ATOM 689 O O . ASP B 1 30 ? -0.886 -12.914 -6.984 1 91.19 30 ASP B O 1
ATOM 693 N N . ILE B 1 31 ? 0.179 -11.062 -7.43 1 92.31 31 ILE B N 1
ATOM 694 C CA . ILE B 1 31 ? -0.914 -10.211 -6.973 1 92.31 31 ILE B CA 1
ATOM 695 C C . ILE B 1 31 ? -1.873 -9.938 -8.133 1 92.31 31 ILE B C 1
ATOM 697 O O . ILE B 1 31 ? -1.449 -9.523 -9.211 1 92.31 31 ILE B O 1
ATOM 701 N N . ASP B 1 32 ? -3.148 -10.203 -7.852 1 89.5 32 ASP B N 1
ATOM 702 C CA . ASP B 1 32 ? -4.164 -10.016 -8.883 1 89.5 32 ASP B CA 1
ATOM 703 C C . ASP B 1 32 ? -5.273 -9.086 -8.398 1 89.5 32 ASP B C 1
ATOM 705 O O . ASP B 1 32 ? -5.441 -8.883 -7.195 1 89.5 32 ASP B O 1
ATOM 709 N N . GLN B 1 33 ? -5.883 -8.531 -9.4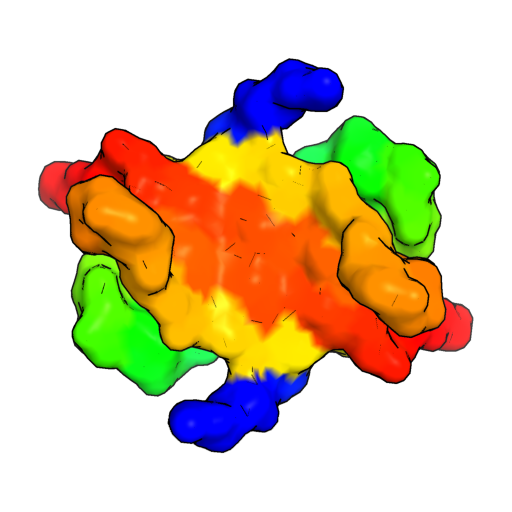14 1 90.12 33 GLN B N 1
ATOM 710 C CA . GLN B 1 33 ? -7.09 -7.777 -9.086 1 90.12 33 GLN B CA 1
ATOM 711 C C . GLN B 1 33 ? -8.047 -8.609 -8.234 1 90.12 33 GLN B C 1
ATOM 713 O O . GLN B 1 33 ? -8.258 -9.797 -8.508 1 90.12 33 GLN B O 1
ATOM 718 N N . GLY B 1 34 ? -8.602 -7.992 -7.219 1 91.56 34 GLY B N 1
ATOM 719 C CA . GLY B 1 34 ? -9.547 -8.688 -6.359 1 91.56 34 GLY B CA 1
ATOM 720 C C . GLY B 1 34 ? -8.906 -9.25 -5.102 1 91.56 34 GLY B C 1
ATOM 721 O O . GLY B 1 34 ? -9.602 -9.625 -4.16 1 91.56 34 GLY B O 1
ATOM 722 N N . ASP B 1 35 ? -7.547 -9.367 -5.172 1 94.06 35 ASP B N 1
ATOM 723 C CA . ASP B 1 35 ? -6.891 -9.719 -3.916 1 94.06 35 ASP B CA 1
ATOM 724 C C . ASP B 1 35 ? -7.277 -8.742 -2.805 1 94.06 35 ASP B C 1
ATOM 726 O O . ASP B 1 35 ? -7.52 -7.562 -3.064 1 94.06 35 ASP B O 1
ATOM 730 N N . VAL B 1 36 ? -7.352 -9.195 -1.605 1 95.38 36 VAL B N 1
ATOM 731 C CA . VAL B 1 36 ? -7.754 -8.375 -0.466 1 95.38 36 VAL B CA 1
ATOM 732 C C . VAL B 1 36 ? -6.59 -8.242 0.512 1 95.38 36 VAL B C 1
ATOM 734 O O . VAL B 1 36 ? -5.945 -9.242 0.858 1 95.38 36 VAL B O 1
ATOM 737 N N . PHE B 1 37 ? -6.332 -7.031 0.874 1 96.06 37 PHE B N 1
ATOM 738 C CA . PHE B 1 37 ? -5.281 -6.734 1.839 1 96.06 37 PHE B CA 1
ATOM 739 C C . PHE B 1 37 ? -5.855 -6.043 3.07 1 96.06 37 PHE B C 1
ATOM 741 O O . PHE B 1 37 ? -6.762 -5.215 2.957 1 96.06 37 PHE B O 1
ATOM 748 N N . ALA B 1 38 ? -5.375 -6.387 4.227 1 96.25 38 ALA B N 1
ATOM 749 C CA . ALA B 1 38 ? -5.582 -5.582 5.426 1 96.25 38 ALA B CA 1
ATOM 750 C C . ALA B 1 38 ? -4.551 -4.461 5.523 1 96.25 38 ALA B C 1
ATOM 752 O O . ALA B 1 38 ? -3.373 -4.668 5.227 1 96.25 38 ALA B O 1
ATOM 753 N N . ILE B 1 39 ? -4.969 -3.301 5.934 1 95.81 39 ILE B N 1
ATOM 754 C CA . ILE B 1 39 ? -4.051 -2.17 6.008 1 95.81 39 ILE B CA 1
ATOM 755 C C . ILE B 1 39 ? -3.943 -1.689 7.453 1 95.81 39 ILE B C 1
ATOM 757 O O . ILE B 1 39 ? -4.953 -1.56 8.148 1 95.81 39 ILE B O 1
ATOM 761 N N . GLU B 1 40 ? -2.723 -1.437 7.844 1 94.38 40 GLU B N 1
ATOM 762 C CA . GLU B 1 40 ? -2.387 -0.79 9.109 1 94.38 40 GLU B CA 1
ATOM 763 C C . GLU B 1 40 ? -1.361 0.322 8.906 1 94.38 40 GLU B C 1
ATOM 765 O O . GLU B 1 40 ? -0.487 0.216 8.039 1 94.38 40 GLU B O 1
ATOM 770 N N . ALA B 1 41 ? -1.562 1.342 9.648 1 95.44 41 ALA B N 1
ATOM 771 C CA . ALA B 1 41 ? -0.608 2.447 9.625 1 95.44 41 ALA B CA 1
ATOM 772 C C . ALA B 1 41 ? 0.183 2.523 10.93 1 95.44 41 ALA B C 1
ATOM 774 O O . ALA B 1 41 ? -0.374 2.328 12.008 1 95.44 41 ALA B O 1
ATOM 775 N N . ALA B 1 42 ? 1.426 2.699 10.711 1 92.75 42 ALA B N 1
ATOM 776 C CA . ALA B 1 42 ? 2.307 2.873 11.859 1 92.75 42 ALA B CA 1
ATOM 777 C C . ALA B 1 42 ? 3.469 3.805 11.531 1 92.75 42 ALA B C 1
ATOM 779 O O . ALA B 1 42 ? 3.645 4.199 10.375 1 92.75 42 ALA B O 1
ATOM 780 N N . GLU B 1 43 ? 4.152 4.23 12.547 1 93.75 43 GLU B N 1
ATOM 781 C CA . GLU B 1 43 ? 5.41 4.945 12.375 1 93.75 43 GLU B CA 1
ATOM 782 C C . GLU B 1 43 ? 6.605 4.035 12.648 1 93.75 43 GLU B C 1
ATOM 784 O O . GLU B 1 43 ? 6.562 3.201 13.555 1 93.75 43 GLU B O 1
ATOM 789 N N . ASP B 1 44 ? 7.609 4.176 11.836 1 92.38 44 ASP B N 1
ATOM 790 C CA . ASP B 1 44 ? 8.805 3.381 12.094 1 92.38 44 ASP B CA 1
ATOM 791 C C . ASP B 1 44 ? 9.688 4.043 13.148 1 92.38 44 ASP B C 1
ATOM 793 O O . ASP B 1 44 ? 9.281 5.02 13.781 1 92.38 44 ASP B O 1
ATOM 797 N N . ASP B 1 45 ? 10.844 3.412 13.336 1 92.31 45 ASP B N 1
ATOM 798 C CA . ASP B 1 45 ? 11.75 3.846 14.391 1 92.31 45 ASP B CA 1
ATOM 799 C C . ASP B 1 45 ? 12.242 5.273 14.148 1 92.31 45 ASP B C 1
ATOM 801 O O . ASP B 1 45 ? 12.625 5.973 15.086 1 92.31 45 ASP B O 1
ATOM 805 N N . ASP B 1 46 ? 12.18 5.777 12.898 1 93.12 46 ASP B N 1
ATOM 806 C CA . ASP B 1 46 ? 12.648 7.109 12.523 1 93.12 46 ASP B CA 1
ATOM 807 C C . ASP B 1 46 ? 11.492 8.102 12.469 1 93.12 46 ASP B C 1
ATOM 809 O O . ASP B 1 46 ? 11.664 9.25 12.047 1 93.12 46 ASP B O 1
ATOM 813 N N . GLY B 1 47 ? 10.32 7.734 12.875 1 92.06 47 GLY B N 1
ATOM 814 C CA . GLY B 1 47 ? 9.156 8.602 12.891 1 92.06 47 GLY B CA 1
ATOM 815 C C . GLY B 1 47 ? 8.477 8.719 11.539 1 92.06 47 GLY B C 1
ATOM 816 O O . GLY B 1 47 ? 7.617 9.578 11.344 1 92.06 47 GLY B O 1
ATOM 817 N N . ARG B 1 48 ? 8.945 7.84 10.594 1 93.94 48 ARG B N 1
ATOM 818 C CA . ARG B 1 48 ? 8.328 7.867 9.273 1 93.94 48 ARG B CA 1
ATOM 819 C C . ARG B 1 48 ? 7.055 7.035 9.25 1 93.94 48 ARG B C 1
ATOM 821 O O . ARG B 1 48 ? 6.992 5.965 9.859 1 93.94 48 ARG B O 1
ATOM 828 N N . LEU B 1 49 ? 6.156 7.508 8.469 1 96.5 49 LEU B N 1
ATOM 829 C CA . LEU B 1 49 ? 4.906 6.777 8.297 1 96.5 49 LEU B CA 1
ATOM 830 C C . LEU B 1 49 ? 5.125 5.523 7.453 1 96.5 49 LEU B C 1
ATOM 832 O O . LEU B 1 49 ? 5.734 5.59 6.383 1 96.5 49 LEU B O 1
ATOM 836 N N . VAL B 1 50 ? 4.629 4.449 7.949 1 96.06 50 VAL B N 1
ATOM 837 C CA . VAL B 1 50 ? 4.664 3.176 7.238 1 96.06 50 VAL B CA 1
ATOM 838 C C . VAL B 1 50 ? 3.248 2.625 7.094 1 96.06 50 VAL B C 1
ATOM 840 O O . VAL B 1 50 ? 2.518 2.512 8.078 1 96.06 50 VAL B O 1
ATOM 843 N N . LEU B 1 51 ? 2.85 2.383 5.898 1 96.38 51 LEU B N 1
ATOM 844 C CA . LEU B 1 51 ? 1.617 1.654 5.617 1 96.38 51 LEU B CA 1
ATOM 845 C C . LEU B 1 51 ? 1.912 0.193 5.297 1 96.38 51 LEU B C 1
ATOM 847 O O . LEU B 1 51 ? 2.654 -0.104 4.355 1 96.38 51 LEU B O 1
ATOM 851 N N . GLU B 1 52 ? 1.293 -0.681 6.055 1 96.19 52 GLU B N 1
ATOM 852 C CA . GLU B 1 52 ? 1.481 -2.115 5.852 1 96.19 52 GLU B CA 1
ATOM 853 C C . GLU B 1 52 ? 0.215 -2.764 5.301 1 96.19 52 GLU B C 1
ATOM 855 O O . GLU B 1 52 ? -0.848 -2.688 5.918 1 96.19 52 GLU B O 1
ATOM 860 N N . TYR B 1 53 ? 0.343 -3.342 4.188 1 96.38 53 TYR B N 1
ATOM 861 C CA . TYR B 1 53 ? -0.726 -4.113 3.562 1 96.38 53 TYR B CA 1
ATOM 862 C C . TYR B 1 53 ? -0.438 -5.609 3.643 1 96.38 53 TYR B C 1
ATOM 864 O O . TYR B 1 53 ? 0.495 -6.102 3.006 1 96.38 53 TYR B O 1
ATOM 872 N N . THR B 1 54 ? -1.257 -6.297 4.34 1 96.56 54 THR B N 1
ATOM 873 C CA . THR B 1 54 ? -1.105 -7.742 4.477 1 96.56 54 THR B CA 1
ATOM 874 C C . THR B 1 54 ? -2.193 -8.477 3.699 1 96.56 54 THR B C 1
ATOM 876 O O . THR B 1 54 ? -3.385 -8.219 3.895 1 96.56 54 THR B O 1
ATOM 879 N N . ARG B 1 55 ? -1.758 -9.281 2.787 1 96.31 55 ARG B N 1
ATOM 880 C CA . ARG B 1 55 ? -2.738 -10.023 2.006 1 96.31 55 ARG B CA 1
ATOM 881 C C . ARG B 1 55 ? -3.553 -10.961 2.896 1 96.31 55 ARG B C 1
ATOM 883 O O . ARG B 1 55 ? -2.988 -11.766 3.637 1 96.31 55 ARG B O 1
ATOM 890 N N . VAL B 1 56 ? -4.77 -10.836 2.85 1 94.62 56 VAL B N 1
ATOM 891 C CA . VAL B 1 56 ? -5.621 -11.664 3.695 1 94.62 56 VAL B CA 1
ATOM 892 C C . VAL B 1 56 ? -6.414 -12.648 2.832 1 94.62 56 VAL B C 1
ATOM 894 O O . VAL B 1 56 ? -6.906 -13.664 3.326 1 94.62 56 VAL B O 1
ATOM 897 N N . TYR B 1 57 ? -6.633 -12.227 1.489 1 90.44 57 TYR B N 1
ATOM 898 C CA . TYR B 1 57 ? -7.328 -13.094 0.543 1 90.44 57 TYR B CA 1
ATOM 899 C C . TYR B 1 57 ? -6.785 -12.906 -0.869 1 90.44 57 TYR B C 1
ATOM 901 O O . TYR B 1 57 ? -6.594 -11.773 -1.322 1 90.44 57 TYR B O 1
ATOM 909 N N . ALA B 1 58 ? -6.395 -14.055 -1.492 1 82.56 58 ALA B N 1
ATOM 910 C CA . ALA B 1 58 ? -6.043 -14.016 -2.908 1 82.56 58 ALA B CA 1
ATOM 911 C C . ALA B 1 58 ? -7.285 -14.133 -3.787 1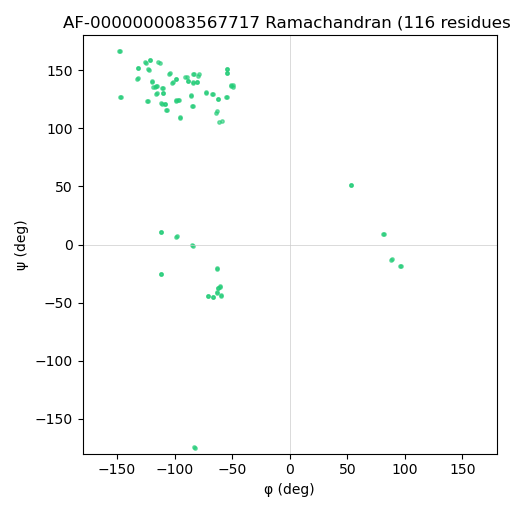 82.56 58 ALA B C 1
ATOM 913 O O . ALA B 1 58 ? -8.148 -14.984 -3.547 1 82.56 58 ALA B O 1
ATOM 914 N N . GLY B 1 59 ? -7.477 -13.117 -4.559 1 69.44 59 GLY B N 1
ATOM 915 C CA . GLY B 1 59 ? -8.617 -13.172 -5.461 1 69.44 59 GLY B CA 1
ATOM 916 C C . GLY B 1 59 ? -8.688 -14.461 -6.258 1 69.44 59 GLY B C 1
ATOM 917 O O . GLY B 1 59 ? -7.676 -15.141 -6.438 1 69.44 59 GLY B O 1
ATOM 918 N N . GLU B 1 60 ? -9.898 -15.016 -6.375 1 59.53 60 GLU B N 1
ATOM 919 C CA . GLU B 1 60 ? -10.156 -16.219 -7.168 1 59.53 60 GLU B CA 1
ATOM 920 C C . GLU B 1 60 ? -9.859 -15.977 -8.648 1 59.53 60 GLU B C 1
ATOM 922 O O . GLU B 1 60 ? -10.047 -14.867 -9.148 1 59.53 60 GLU B O 1
#

Radius of gyration: 13.27 Å; Cα contacts (8 Å, |Δi|>4): 271; chains: 2; bounding box: 29×37×35 Å

Nearest PDB structures (foldseek):
  7xi6-assembly1_B  TM=7.467E-01  e=4.711E-03  Saccharolobus solfataricus
  3o27-assembly1_B  TM=7.515E-01  e=7.975E-02  Saccharolobus islandicus
  2iuo-assembly1_J  TM=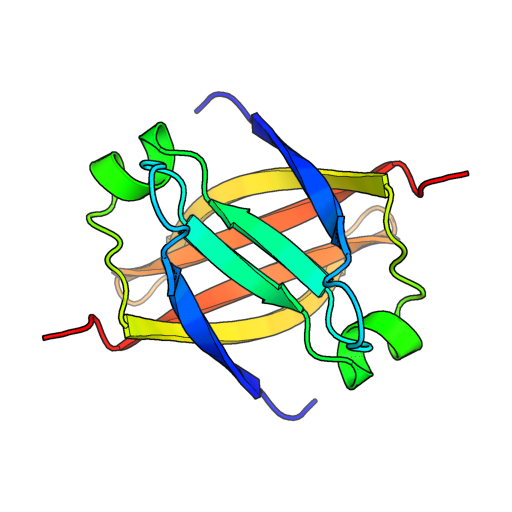3.364E-01  e=4.499E+00  Escherichia coli
  7xi6-assembly1_B  TM=7.468E-01  e=4.711E-03  Saccharolobus solfataricus
  3o27-assembly1_B  TM=7.517E-01  e=7.975E-02  Saccharolobus islandicus

Secondary structure (DSSP, 8-state):
---EEEE-EEPTTSS-EEEEE-HHHHHHTT--TT-EEEEEEEE-TTS-EEEEEEEEE---/---EEEE-EEPTTSS-EEEEE-HHHHHHTT--TT-EEEEEEEE-TTS-EEEEEEEEE---

pLDDT: mean 87.16, std 11.9, range [46.91, 96.62]

Foldseek 3Di:
DDDDDWDWADDPPDPDIDTDDDPVNCVVVVADPPFAWDWDWDADPVRDIDIDTHTPGHGD/DDDDDWDWADDPPDPDIDTDDDPVNCVVVVADPPFAWDWDWDADPVRDIDIDTHTPGHGD

Organism: NCBI:txid148449

Solvent-accessible surface area (backbone atoms only — not comparable to full-atom values): 6672 Å² total; per-residue (Å²): 128,84,72,42,72,40,53,32,36,68,40,88,96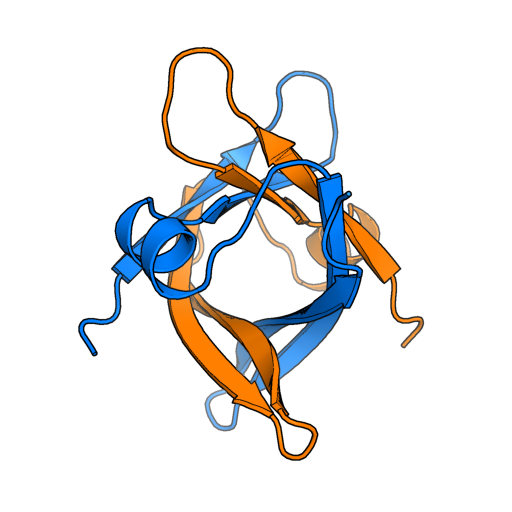,49,81,40,32,32,38,63,41,55,48,70,57,31,62,73,66,67,60,48,60,54,16,28,25,35,40,48,78,45,62,48,99,84,70,36,48,29,39,39,33,33,52,76,41,77,40,128,131,83,71,42,73,40,52,31,35,68,40,87,97,48,82,41,33,32,38,65,41,55,48,69,59,28,61,75,67,66,61,47,61,54,16,27,27,36,41,48,79,46,63,47,98,84,69,36,48,32,40,36,34,33,51,77,41,78,43,128